Protein AF-A0A9D6N0Y2-F1 (afdb_monomer_lite)

Foldseek 3Di:
DDDDDDDDDDDDDDDDDDDDDDDDDDDDDDPPPPPDPPVPDDQLDQVDKDFQQPQDPQFAGDHQVQLAHDPDGQQDQDPPFDGDDPNHTDPDHDDDPGGMHGHDPVRSVVRRVRNVVVVVVVVPPPPPPVDDDDDDDDDDD

Secondary structure (DSSP, 8-state):
--------PPP----------------------------------SSS-EETT-EETTTEEEEGGGTEEESS-TTEEETTTEEEETTEEESS----S--EEPPPHHHHHHHHHHHHHHHHHHH--------S---------

pLDDT: mean 74.01, std 22.47, range [36.75, 98.31]

Structure (mmCIF, N/CA/C/O backbone):
data_AF-A0A9D6N0Y2-F1
#
_entry.id   AF-A0A9D6N0Y2-F1
#
loop_
_atom_site.group_PDB
_atom_site.id
_atom_site.type_symbol
_atom_site.label_atom_id
_atom_site.label_alt_id
_atom_site.label_comp_id
_atom_site.label_asym_id
_atom_site.label_entity_id
_atom_site.label_seq_id
_atom_site.pdbx_PDB_ins_code
_atom_site.Cartn_x
_atom_site.Cartn_y
_atom_site.Cartn_z
_atom_site.occupancy
_atom_site.B_iso_or_equiv
_atom_site.auth_seq_id
_atom_site.auth_comp_id
_atom_site.auth_asym_id
_atom_site.auth_atom_id
_atom_site.pdbx_PDB_model_num
ATOM 1 N N . MET A 1 1 ? 19.535 -41.969 8.484 1.00 40.81 1 MET A N 1
ATOM 2 C CA . MET A 1 1 ? 19.903 -41.266 9.734 1.00 40.81 1 MET A CA 1
ATOM 3 C C . MET A 1 1 ? 18.939 -40.094 9.926 1.00 40.81 1 MET A C 1
ATOM 5 O O . MET A 1 1 ? 19.010 -39.155 9.150 1.00 40.81 1 MET A O 1
ATOM 9 N N . LYS A 1 2 ? 17.980 -40.167 10.861 1.00 40.78 2 LYS A N 1
ATOM 10 C CA . LYS A 1 2 ? 17.005 -39.089 11.142 1.00 40.78 2 LYS A CA 1
ATOM 11 C C . LYS A 1 2 ? 17.386 -38.422 12.467 1.00 40.78 2 LYS A C 1
ATOM 13 O O . LYS A 1 2 ? 17.453 -39.114 13.476 1.00 40.78 2 LYS A O 1
ATOM 18 N N . ARG A 1 3 ? 17.658 -37.113 12.467 1.00 51.88 3 ARG A N 1
ATOM 19 C CA . ARG A 1 3 ? 17.891 -36.322 13.687 1.00 51.88 3 ARG A CA 1
ATOM 20 C C . ARG A 1 3 ? 16.641 -35.487 13.957 1.00 51.88 3 ARG A C 1
ATOM 22 O O . ARG A 1 3 ? 16.302 -34.631 13.151 1.00 51.88 3 ARG A O 1
ATOM 29 N N . SER A 1 4 ? 15.939 -35.800 15.042 1.00 55.56 4 SER A N 1
ATOM 30 C CA . SER A 1 4 ? 14.794 -35.031 15.537 1.00 55.56 4 SER A CA 1
ATOM 31 C C . SER A 1 4 ? 15.280 -34.16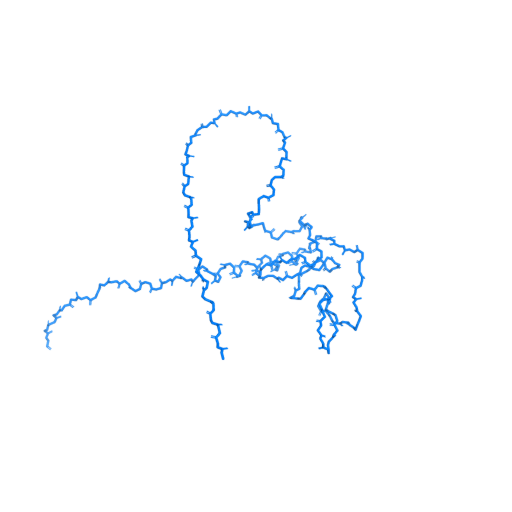0 16.690 1.00 55.56 4 SER A C 1
ATOM 33 O O . SER A 1 4 ? 15.821 -34.691 17.660 1.00 55.56 4 SER A O 1
ATOM 35 N N . THR A 1 5 ? 15.120 -32.843 16.584 1.00 65.69 5 THR A N 1
ATOM 36 C CA . THR A 1 5 ? 15.479 -31.903 17.651 1.00 65.69 5 THR A CA 1
ATOM 37 C C . THR A 1 5 ? 14.192 -31.385 18.276 1.00 65.69 5 THR A C 1
ATOM 39 O O . THR A 1 5 ? 13.431 -30.662 17.641 1.00 65.69 5 THR A O 1
ATOM 42 N N . THR A 1 6 ? 13.929 -31.788 19.518 1.00 56.91 6 THR A N 1
ATOM 43 C CA . THR A 1 6 ? 12.803 -31.294 20.322 1.00 56.91 6 THR A CA 1
ATOM 44 C C . THR A 1 6 ? 13.253 -30.040 21.066 1.00 56.91 6 THR A C 1
ATOM 46 O O . THR A 1 6 ? 14.171 -30.119 21.879 1.00 56.91 6 THR A O 1
ATOM 49 N N . ILE A 1 7 ? 12.622 -28.894 20.809 1.00 68.50 7 ILE A N 1
ATOM 50 C CA . ILE A 1 7 ? 12.873 -27.645 21.541 1.00 68.50 7 ILE A CA 1
ATOM 51 C C . ILE A 1 7 ? 11.758 -27.480 22.578 1.00 68.50 7 ILE A C 1
ATOM 53 O O . ILE A 1 7 ? 10.580 -27.464 22.228 1.00 68.50 7 ILE A O 1
ATOM 57 N N . ARG A 1 8 ? 12.127 -27.391 23.860 1.00 57.75 8 ARG A N 1
ATOM 58 C CA . ARG A 1 8 ? 11.215 -27.085 24.971 1.00 57.75 8 ARG A CA 1
ATOM 59 C C . ARG A 1 8 ? 11.444 -25.641 25.405 1.00 57.75 8 ARG A C 1
ATOM 61 O O . ARG A 1 8 ? 12.562 -25.295 25.772 1.00 57.75 8 ARG A O 1
ATOM 68 N N . LEU A 1 9 ? 10.395 -24.824 25.372 1.00 58.78 9 LEU A N 1
ATOM 69 C CA . LEU A 1 9 ? 10.413 -23.463 25.904 1.00 58.78 9 LEU A CA 1
ATOM 70 C C . LEU A 1 9 ? 9.922 -23.496 27.360 1.00 58.78 9 LEU A C 1
ATOM 72 O O . LEU A 1 9 ? 8.833 -24.001 27.627 1.00 58.78 9 LEU A O 1
ATOM 76 N N . VAL A 1 10 ? 10.743 -23.002 28.290 1.00 64.25 10 VAL A N 1
ATOM 77 C CA . VAL A 1 10 ? 10.424 -22.898 29.724 1.00 64.25 10 VAL A CA 1
ATOM 78 C C . VAL A 1 10 ? 9.998 -21.465 30.052 1.00 64.25 10 VAL A C 1
ATOM 80 O O . VAL A 1 10 ? 10.575 -20.499 29.561 1.00 64.25 10 VAL A O 1
ATOM 83 N N . LEU A 1 11 ? 8.947 -21.383 30.863 1.00 56.75 11 LEU A N 1
ATOM 84 C CA . LEU A 1 11 ? 8.173 -20.223 31.296 1.00 56.75 11 LEU A CA 1
ATOM 85 C C . LEU A 1 11 ? 8.874 -19.447 32.430 1.00 56.75 11 LEU A C 1
ATOM 87 O O . LEU A 1 11 ? 9.310 -20.075 33.391 1.00 56.75 11 LEU A O 1
ATOM 91 N N . SER A 1 12 ? 8.859 -18.110 32.394 1.00 52.75 12 SER A N 1
ATOM 92 C CA . SER A 1 12 ? 9.137 -17.263 33.569 1.00 52.75 12 SER A CA 1
ATOM 93 C C . SER A 1 12 ? 8.156 -16.091 33.601 1.00 52.75 12 SER A C 1
ATOM 95 O O . SER A 1 12 ? 8.298 -15.132 32.847 1.00 52.75 12 SER A O 1
ATOM 97 N N . GLY A 1 13 ? 7.131 -16.196 34.450 1.00 49.25 13 GLY A N 1
ATOM 98 C CA . GLY A 1 13 ? 6.209 -15.107 34.765 1.00 49.25 13 GLY A CA 1
ATOM 99 C C . GLY A 1 13 ? 6.749 -14.248 35.909 1.00 49.25 13 GLY A C 1
ATOM 100 O O . GLY A 1 13 ? 7.212 -14.786 36.912 1.00 49.25 13 GLY A O 1
ATOM 101 N N . ALA A 1 14 ? 6.661 -12.926 35.769 1.00 54.03 14 ALA A N 1
ATOM 102 C CA . ALA A 1 14 ? 6.908 -11.978 36.850 1.00 54.03 14 ALA A CA 1
ATOM 103 C C . ALA A 1 14 ? 5.600 -11.244 37.177 1.00 54.03 14 ALA A C 1
ATOM 105 O O . ALA A 1 14 ? 5.106 -10.436 36.396 1.00 54.03 14 ALA A O 1
ATOM 106 N N . LEU A 1 15 ? 5.033 -11.575 38.336 1.00 49.62 15 LEU A N 1
ATOM 107 C CA . LEU A 1 15 ? 3.990 -10.812 39.011 1.00 49.62 15 LEU A CA 1
ATOM 108 C C . LEU A 1 15 ? 4.685 -9.701 39.808 1.00 49.62 15 LEU A C 1
ATOM 110 O O . LEU A 1 15 ? 5.463 -10.006 40.708 1.00 49.62 15 LEU A O 1
ATOM 114 N N . ALA A 1 16 ? 4.400 -8.436 39.515 1.00 51.44 16 ALA A N 1
ATOM 115 C CA . ALA A 1 16 ? 4.754 -7.328 40.397 1.00 51.44 16 ALA A CA 1
ATOM 116 C C . ALA A 1 16 ? 3.554 -6.386 40.506 1.00 51.44 16 ALA A C 1
ATOM 118 O O . ALA A 1 16 ? 3.293 -5.570 39.626 1.00 51.44 16 ALA A O 1
ATOM 119 N N . GLY A 1 17 ? 2.792 -6.563 41.583 1.00 52.84 17 GLY A N 1
ATOM 120 C CA . GLY A 1 17 ? 1.838 -5.575 42.057 1.00 52.84 17 GLY A CA 1
ATOM 121 C C . GLY A 1 17 ? 2.524 -4.644 43.050 1.00 52.84 17 GLY A C 1
ATOM 122 O O . GLY A 1 17 ? 3.180 -5.125 43.968 1.00 52.84 17 GLY A O 1
ATOM 123 N N . SER A 1 18 ? 2.316 -3.339 42.879 1.00 50.78 18 SER A N 1
ATOM 124 C CA . SER A 1 18 ? 2.519 -2.320 43.910 1.00 50.78 18 SER A CA 1
ATOM 125 C C . SER A 1 18 ? 1.522 -1.188 43.669 1.00 50.78 18 SER A C 1
ATOM 127 O O . SER A 1 18 ? 1.632 -0.442 42.700 1.00 50.78 18 SER A O 1
ATOM 129 N N . ALA A 1 19 ? 0.530 -1.082 44.549 1.00 55.94 19 ALA A N 1
ATOM 130 C CA . ALA A 1 19 ? -0.213 0.152 44.770 1.00 55.94 19 ALA A CA 1
ATOM 131 C C . ALA A 1 19 ? 0.676 1.142 45.545 1.00 55.94 19 ALA A C 1
ATOM 133 O O . ALA A 1 19 ? 1.541 0.681 46.285 1.00 55.94 19 ALA A O 1
ATOM 134 N N . LEU A 1 20 ? 0.452 2.455 45.387 1.00 50.16 20 LEU A N 1
ATOM 135 C CA . LEU A 1 20 ? 0.444 3.506 46.429 1.00 50.16 20 LEU A CA 1
ATOM 136 C C . LEU A 1 20 ? 0.388 4.907 45.766 1.00 50.16 20 LEU A C 1
ATOM 138 O O . LEU A 1 20 ? 1.325 5.345 45.114 1.00 50.16 20 LEU A O 1
ATOM 142 N N . THR A 1 21 ? -0.762 5.569 45.932 1.00 52.94 21 THR A N 1
ATOM 143 C CA . THR A 1 21 ? -0.985 7.007 46.214 1.00 52.94 21 THR A CA 1
ATOM 144 C C . THR A 1 21 ? 0.160 8.010 45.949 1.00 52.94 21 THR A C 1
ATOM 146 O O . THR A 1 21 ? 1.187 7.967 46.622 1.00 52.94 21 THR A O 1
ATOM 149 N N . GLY A 1 22 ? -0.119 9.041 45.139 1.00 36.75 22 GLY A N 1
ATOM 150 C CA . GLY A 1 22 ? 0.618 10.312 45.132 1.00 36.75 22 GLY A CA 1
ATOM 151 C C . GLY A 1 22 ? -0.091 11.384 44.295 1.00 36.75 22 GLY A C 1
ATOM 152 O O . GLY A 1 22 ? -0.132 11.287 43.075 1.00 36.75 22 GLY A O 1
ATOM 153 N N . CYS A 1 23 ? -0.682 12.379 44.958 1.00 50.34 23 CYS A N 1
ATOM 154 C CA . CYS A 1 23 ? -1.290 13.574 44.366 1.00 50.34 23 CYS A CA 1
ATOM 155 C C . CYS A 1 23 ? -0.277 14.731 44.439 1.00 50.34 23 CYS A C 1
ATOM 157 O O . CYS A 1 23 ? 0.268 14.969 45.516 1.00 50.34 23 CYS A O 1
ATOM 159 N N . GLY A 1 24 ? -0.041 15.442 43.331 1.00 38.28 24 GLY A N 1
ATOM 160 C CA . GLY A 1 24 ? 0.756 16.677 43.289 1.00 38.28 24 GLY A CA 1
ATOM 161 C C . GLY A 1 24 ? 1.279 17.007 41.879 1.00 38.28 24 G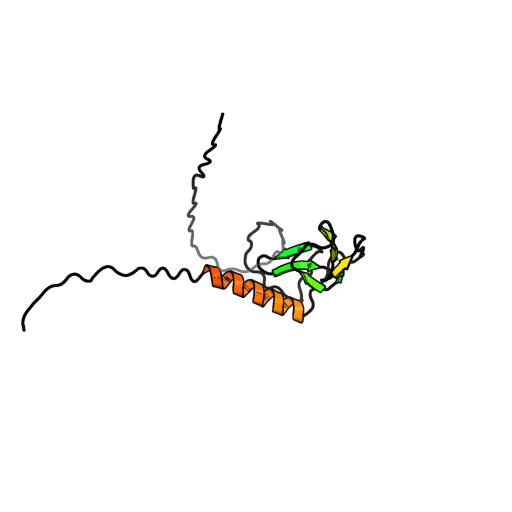LY A C 1
ATOM 162 O O . GLY A 1 24 ? 1.908 16.136 41.282 1.00 38.28 24 GLY A O 1
ATOM 163 N N . PRO A 1 25 ? 1.014 18.209 41.323 1.00 64.56 25 PRO A N 1
ATOM 164 C CA . PRO A 1 25 ? 1.396 18.590 39.963 1.00 64.56 25 PRO A CA 1
ATOM 165 C C . PRO A 1 25 ? 2.746 19.321 39.947 1.00 64.56 25 PRO A C 1
ATOM 167 O O . PRO A 1 25 ? 2.964 20.167 40.802 1.00 64.56 25 PRO A O 1
ATOM 170 N N . GLU A 1 26 ? 3.613 19.054 38.968 1.00 38.81 26 GLU A N 1
ATOM 171 C CA . GLU A 1 26 ? 4.508 20.064 38.379 1.00 38.81 26 GLU A CA 1
ATOM 172 C C . GLU A 1 26 ? 5.259 19.518 37.158 1.00 38.81 26 GLU A C 1
ATOM 174 O O . GLU A 1 26 ? 5.530 18.324 37.027 1.00 38.81 26 GLU A O 1
ATOM 179 N N . GLU A 1 27 ? 5.514 20.432 36.230 1.00 48.81 27 GLU A N 1
ATOM 180 C CA . GLU A 1 27 ? 6.095 20.238 34.911 1.00 48.81 27 GLU A CA 1
ATOM 181 C C . GLU A 1 27 ? 7.490 19.599 34.938 1.00 48.81 27 GLU A C 1
ATOM 183 O O . GLU A 1 27 ? 8.340 19.970 35.739 1.00 48.81 27 GLU A O 1
ATOM 188 N N . THR A 1 28 ? 7.773 18.727 33.968 1.00 37.69 28 THR A N 1
ATOM 189 C CA . THR A 1 28 ? 8.885 18.907 33.017 1.00 37.69 28 THR A CA 1
ATOM 190 C C . THR A 1 28 ? 8.700 17.902 31.886 1.00 37.69 28 THR A C 1
ATOM 192 O O . THR A 1 28 ? 8.854 16.692 32.047 1.00 37.69 28 THR A O 1
ATOM 195 N N . THR A 1 29 ? 8.379 18.429 30.711 1.00 48.06 29 THR A N 1
ATOM 196 C CA . THR A 1 29 ? 8.456 17.752 29.421 1.00 48.06 29 THR A CA 1
ATOM 197 C C . THR A 1 29 ? 9.865 17.194 29.227 1.00 48.06 29 THR A C 1
ATOM 199 O O . THR A 1 29 ? 10.796 17.914 28.883 1.00 48.06 29 THR A O 1
ATOM 202 N N . THR A 1 30 ? 10.052 15.900 29.453 1.00 37.69 30 THR A N 1
ATOM 203 C CA . THR A 1 30 ? 11.180 15.154 28.892 1.00 37.69 30 THR A CA 1
ATOM 204 C C . THR A 1 30 ? 10.610 13.908 28.249 1.00 37.69 30 THR A C 1
ATOM 206 O O . THR A 1 30 ? 10.367 12.886 28.886 1.00 37.69 30 THR A O 1
ATOM 209 N N . THR A 1 31 ? 10.353 14.045 26.952 1.00 44.28 31 THR A N 1
ATOM 210 C CA . THR A 1 31 ? 10.010 12.990 26.005 1.00 44.28 31 THR A CA 1
ATOM 211 C C . THR A 1 31 ? 11.210 12.046 25.885 1.00 44.28 31 THR A C 1
ATOM 213 O O . THR A 1 31 ? 11.965 12.074 24.919 1.00 44.28 31 THR A O 1
ATOM 216 N N . ALA A 1 32 ? 11.441 11.229 26.912 1.00 44.50 32 ALA A N 1
ATOM 217 C CA . ALA A 1 32 ? 12.378 10.123 26.854 1.00 44.50 32 ALA A CA 1
ATOM 218 C C . ALA A 1 32 ? 11.680 8.969 26.132 1.00 44.50 32 ALA A C 1
ATOM 220 O O . ALA A 1 32 ? 11.013 8.128 26.733 1.00 44.50 32 ALA A O 1
ATOM 221 N N . SER A 1 33 ? 11.822 8.972 24.808 1.00 50.09 33 SER A N 1
ATOM 222 C CA . SER A 1 33 ? 11.520 7.870 23.904 1.00 50.09 33 SER A CA 1
ATOM 223 C C . SER A 1 33 ? 12.308 6.622 24.309 1.00 50.09 33 SER A C 1
ATOM 225 O O . SER A 1 33 ? 13.373 6.329 23.772 1.00 50.09 33 SER A O 1
ATOM 227 N N . THR A 1 34 ? 11.766 5.879 25.271 1.00 39.81 34 THR A N 1
ATOM 228 C CA . THR A 1 34 ? 12.103 4.476 25.494 1.00 39.81 34 THR A CA 1
ATOM 229 C C . THR A 1 34 ? 11.072 3.677 24.716 1.00 39.81 34 THR A C 1
ATOM 231 O O . THR A 1 34 ? 9.951 3.465 25.170 1.00 39.81 34 THR A O 1
ATOM 234 N N . GLN A 1 35 ? 11.442 3.321 23.487 1.00 42.47 35 GLN A N 1
ATOM 235 C CA . GLN A 1 35 ? 10.648 2.549 22.538 1.00 42.47 35 GLN A CA 1
ATOM 236 C C . GLN A 1 35 ? 10.526 1.097 23.034 1.00 42.47 35 GLN A C 1
ATOM 238 O O . GLN A 1 35 ? 11.146 0.175 22.511 1.00 4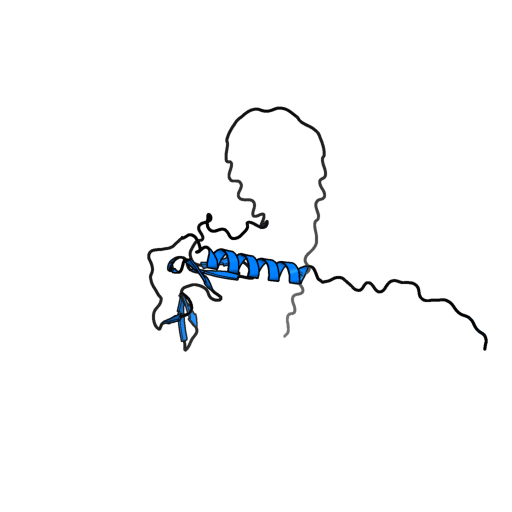2.47 35 GLN A O 1
ATOM 243 N N . ALA A 1 36 ? 9.753 0.904 24.102 1.00 42.06 36 ALA A N 1
ATOM 244 C CA . ALA A 1 36 ? 9.251 -0.394 24.506 1.00 42.06 36 ALA A CA 1
ATOM 245 C C . ALA A 1 36 ? 8.126 -0.759 23.532 1.00 42.06 36 ALA A C 1
ATOM 247 O O . ALA A 1 36 ? 7.097 -0.090 23.470 1.00 42.06 36 ALA A O 1
ATOM 248 N N . VAL A 1 37 ? 8.366 -1.793 22.724 1.00 42.31 37 VAL A N 1
ATOM 249 C CA . VAL A 1 37 ? 7.400 -2.404 21.805 1.00 42.31 37 VAL A CA 1
ATOM 250 C C . VAL A 1 37 ? 6.276 -3.037 22.631 1.00 42.31 37 VAL A C 1
ATOM 252 O O . VAL A 1 37 ? 6.266 -4.234 22.897 1.00 42.31 37 VAL A O 1
ATOM 255 N N . SER A 1 38 ? 5.328 -2.209 23.049 1.00 42.91 38 SER A N 1
ATOM 256 C CA . SER A 1 38 ? 3.981 -2.624 23.413 1.00 42.91 38 SER A CA 1
ATOM 257 C C . SER A 1 38 ? 3.142 -2.445 22.155 1.00 42.91 38 SER A C 1
ATOM 259 O O . SER A 1 38 ? 2.781 -1.332 21.792 1.00 42.91 38 SER A O 1
ATOM 261 N N . GLN A 1 39 ? 2.911 -3.540 21.429 1.00 44.44 39 GLN A N 1
ATOM 262 C CA . GLN A 1 39 ? 1.977 -3.600 20.300 1.00 44.44 39 GLN A CA 1
ATOM 263 C C . GLN A 1 39 ? 0.539 -3.531 20.837 1.00 44.44 39 GLN A C 1
ATOM 265 O O . GLN A 1 39 ? -0.208 -4.502 20.764 1.00 44.44 39 GLN A O 1
ATOM 270 N N . ASP A 1 40 ? 0.178 -2.395 21.427 1.00 42.47 40 ASP A N 1
ATOM 271 C CA . ASP A 1 40 ? -1.154 -2.118 21.946 1.00 42.47 40 ASP A CA 1
ATOM 272 C C . ASP A 1 40 ? -1.864 -1.165 20.972 1.00 42.47 40 ASP A C 1
ATOM 274 O O . ASP A 1 40 ? -1.560 0.015 20.885 1.00 42.47 40 ASP A O 1
ATOM 278 N N . VAL A 1 41 ? -2.731 -1.753 20.141 1.00 52.25 41 VAL A N 1
ATOM 279 C CA . VAL A 1 41 ? -3.976 -1.186 19.576 1.00 52.25 41 VAL A CA 1
ATOM 280 C C . VAL A 1 41 ? -4.058 0.299 19.167 1.00 52.25 41 VAL A C 1
ATOM 282 O O . VAL A 1 41 ? -5.129 0.893 19.296 1.00 52.25 41 VAL A O 1
ATOM 285 N N . ASP A 1 42 ? -3.038 0.887 18.543 1.00 64.50 42 ASP A N 1
ATOM 286 C CA . ASP A 1 42 ? -3.273 2.151 17.831 1.00 64.50 42 ASP A CA 1
ATOM 287 C C . ASP A 1 42 ? -4.235 1.927 16.650 1.00 64.50 42 ASP A C 1
ATOM 289 O O . ASP A 1 42 ? -4.043 1.060 15.784 1.00 64.50 42 ASP A O 1
ATOM 293 N N . ALA A 1 43 ? -5.349 2.663 16.671 1.00 76.50 43 ALA A N 1
ATOM 294 C CA . ALA A 1 43 ? -6.356 2.627 15.622 1.00 76.50 43 ALA A CA 1
ATOM 295 C C . ALA A 1 43 ? -5.741 3.106 14.302 1.00 76.50 43 ALA A C 1
ATOM 297 O O . ALA A 1 43 ? -4.992 4.080 14.275 1.00 76.50 43 ALA A O 1
ATOM 298 N N . ILE A 1 44 ? -6.099 2.467 13.187 1.00 83.56 44 ILE A N 1
ATOM 299 C CA . ILE A 1 44 ? -5.627 2.909 11.873 1.00 83.56 44 ILE A CA 1
ATOM 300 C C . ILE A 1 44 ? -6.375 4.195 11.522 1.00 83.56 44 ILE A C 1
ATOM 302 O O . ILE A 1 44 ? -7.559 4.169 11.175 1.00 83.56 44 ILE A O 1
ATOM 306 N N . THR A 1 45 ? -5.688 5.329 11.647 1.00 83.94 45 THR A N 1
ATOM 307 C CA . THR A 1 45 ? -6.261 6.665 11.446 1.00 83.94 45 THR A CA 1
ATOM 308 C C . THR A 1 45 ? -5.703 7.336 10.196 1.00 83.94 45 THR A C 1
ATOM 310 O O . THR A 1 45 ? -4.691 6.928 9.636 1.00 83.94 45 THR A O 1
ATOM 313 N N . THR A 1 46 ? -6.370 8.398 9.741 1.00 86.06 46 THR A N 1
ATOM 314 C CA . THR A 1 46 ? -5.870 9.249 8.648 1.00 86.06 46 THR A CA 1
ATOM 315 C C . THR A 1 46 ? -4.831 10.269 9.110 1.00 86.06 46 THR A C 1
ATOM 317 O O . THR A 1 46 ? -4.228 10.932 8.277 1.00 86.06 46 THR A O 1
ATOM 320 N N . SER A 1 47 ? -4.647 10.445 10.421 1.00 82.75 47 SER A N 1
ATOM 321 C CA . SER A 1 47 ? -3.653 11.361 10.995 1.00 82.75 47 SER A CA 1
ATOM 322 C C . SER A 1 47 ? -2.249 10.764 11.021 1.00 82.75 47 SER A C 1
ATOM 324 O O . SER A 1 47 ? -1.267 11.504 10.966 1.00 82.75 47 SER A O 1
ATOM 326 N N . GLU A 1 48 ? -2.144 9.439 11.081 1.00 90.38 48 GLU A N 1
ATOM 327 C CA . GLU A 1 48 ? -0.868 8.737 11.124 1.00 90.38 48 GLU A CA 1
ATOM 328 C C . GLU A 1 48 ? -0.302 8.527 9.713 1.00 90.38 48 GLU A C 1
ATOM 330 O O . GLU A 1 48 ? -1.023 8.185 8.772 1.00 90.38 48 GLU A O 1
ATOM 335 N N . SER A 1 49 ? 1.005 8.749 9.561 1.00 93.75 49 SER A N 1
ATOM 336 C CA . SER A 1 49 ? 1.718 8.472 8.314 1.00 93.75 49 SER A CA 1
ATOM 337 C C . SER A 1 49 ? 2.373 7.103 8.395 1.00 93.75 49 SER A C 1
ATOM 339 O O . SER A 1 49 ? 3.151 6.840 9.310 1.00 93.75 49 SER A O 1
ATOM 341 N N . TYR A 1 50 ? 2.122 6.263 7.397 1.00 94.56 50 TYR A N 1
ATOM 342 C CA . TYR A 1 50 ? 2.709 4.932 7.308 1.00 94.56 50 TYR A CA 1
ATOM 343 C C . TYR A 1 50 ? 3.787 4.904 6.230 1.00 94.56 50 TYR A C 1
ATOM 345 O O . TYR A 1 50 ? 3.634 5.472 5.144 1.00 94.56 50 TYR A O 1
ATOM 353 N N . THR A 1 51 ? 4.889 4.218 6.522 1.00 96.31 51 THR A N 1
ATOM 354 C CA . THR A 1 51 ? 5.954 3.984 5.546 1.00 96.31 51 THR A CA 1
ATOM 355 C C . THR A 1 51 ? 5.532 2.942 4.513 1.00 96.31 51 THR A C 1
ATOM 357 O O . THR A 1 51 ? 4.683 2.082 4.760 1.00 96.31 51 THR A O 1
ATOM 360 N N . ASN A 1 52 ? 6.130 3.003 3.325 1.00 95.75 52 ASN A N 1
ATOM 361 C CA . ASN A 1 52 ? 5.912 1.999 2.295 1.00 95.75 52 ASN A CA 1
ATOM 362 C C . ASN A 1 52 ? 6.311 0.613 2.829 1.00 95.75 52 ASN A C 1
ATOM 364 O O . ASN A 1 52 ? 7.367 0.468 3.443 1.00 95.75 52 ASN A O 1
ATOM 368 N N . ASN A 1 53 ? 5.477 -0.396 2.579 1.00 96.12 53 ASN A N 1
ATOM 369 C CA . ASN A 1 53 ? 5.578 -1.750 3.135 1.00 96.12 53 ASN A CA 1
ATOM 370 C C . ASN A 1 53 ? 5.365 -1.873 4.650 1.00 96.12 53 ASN A C 1
ATOM 372 O O . ASN A 1 53 ? 5.645 -2.938 5.205 1.00 96.12 53 ASN A O 1
ATOM 376 N N . HIS A 1 54 ? 4.822 -0.854 5.325 1.00 96.12 54 HIS A N 1
ATOM 377 C CA . HIS A 1 54 ? 4.374 -1.016 6.706 1.00 96.12 54 HIS A CA 1
ATOM 378 C C . HIS A 1 54 ? 3.296 -2.107 6.777 1.00 96.12 54 HIS A C 1
ATOM 380 O O . HIS A 1 54 ? 2.284 -2.036 6.080 1.00 96.12 54 HIS A O 1
ATOM 386 N N . HIS A 1 55 ? 3.528 -3.136 7.589 1.00 95.38 55 HIS A N 1
ATOM 387 C CA . HIS A 1 55 ? 2.652 -4.298 7.670 1.00 95.38 55 HIS A CA 1
ATOM 388 C C . HIS A 1 55 ? 1.748 -4.221 8.896 1.00 95.38 55 HIS A C 1
ATOM 390 O O . HIS A 1 55 ? 2.231 -4.124 10.025 1.00 95.38 55 HIS A O 1
ATOM 396 N N . VAL A 1 56 ? 0.444 -4.364 8.669 1.00 92.00 56 VAL A N 1
ATOM 397 C CA . VAL A 1 56 ? -0.555 -4.504 9.725 1.00 92.00 56 VAL A CA 1
ATOM 398 C C . VAL A 1 56 ? -1.219 -5.873 9.634 1.00 92.00 56 VAL A C 1
ATOM 400 O O . VAL A 1 56 ? -1.796 -6.248 8.610 1.00 92.00 56 VAL A O 1
ATOM 403 N N . GLN A 1 57 ? -1.174 -6.614 10.741 1.00 90.19 57 GLN A N 1
ATOM 404 C CA . GLN A 1 57 ? -1.797 -7.930 10.843 1.00 90.19 57 GLN A CA 1
ATOM 405 C C . GLN A 1 57 ? -3.306 -7.857 10.563 1.00 90.19 57 GLN A C 1
ATOM 407 O O . GLN A 1 57 ? -4.013 -7.014 11.113 1.00 90.19 57 GLN A O 1
ATOM 412 N N . GLY A 1 58 ? -3.795 -8.756 9.704 1.00 89.94 58 GLY A N 1
ATOM 413 C CA . GLY A 1 58 ? -5.205 -8.809 9.297 1.00 89.94 58 GLY A CA 1
ATOM 414 C C . GLY A 1 58 ? -5.607 -7.771 8.243 1.00 89.94 58 GLY A C 1
ATOM 415 O O . GLY A 1 58 ? -6.737 -7.808 7.769 1.00 89.94 58 GLY A O 1
ATOM 416 N N . VAL A 1 59 ? -4.696 -6.873 7.853 1.00 94.31 59 VAL A N 1
ATOM 417 C CA . VAL A 1 59 ? -4.940 -5.817 6.856 1.00 94.31 59 VAL A CA 1
ATOM 418 C C . VAL A 1 59 ? -4.034 -5.983 5.637 1.00 94.31 59 VAL A C 1
ATOM 420 O O . VAL A 1 59 ? -4.516 -5.946 4.508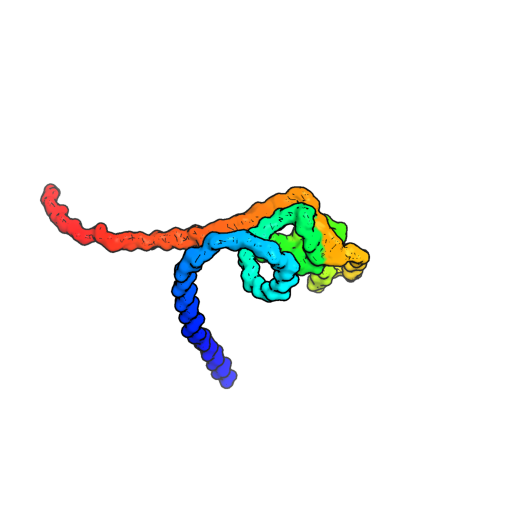 1.00 94.31 59 VAL A O 1
ATOM 423 N N . GLY A 1 60 ? -2.731 -6.186 5.853 1.00 95.62 60 GLY A N 1
ATOM 424 C CA . GLY A 1 60 ? -1.729 -6.326 4.796 1.00 95.62 60 GLY A CA 1
ATOM 425 C C . GLY A 1 60 ? -0.653 -5.239 4.839 1.00 95.62 60 GLY A C 1
ATOM 426 O O . GLY A 1 60 ? -0.310 -4.724 5.903 1.00 95.62 60 GLY A O 1
ATOM 427 N N . TYR A 1 61 ? -0.098 -4.917 3.674 1.00 97.06 61 TYR A N 1
ATOM 428 C CA . TYR A 1 61 ? 1.015 -3.992 3.480 1.00 97.06 61 TYR A CA 1
ATOM 429 C C . TYR A 1 61 ? 0.529 -2.637 2.978 1.00 97.06 61 TYR A C 1
ATOM 431 O O . TYR A 1 61 ? -0.206 -2.547 1.993 1.00 97.06 61 TYR A O 1
ATOM 439 N N . TYR A 1 62 ? 0.969 -1.569 3.633 1.00 97.38 62 TYR A N 1
ATOM 440 C CA . TYR A 1 62 ? 0.694 -0.214 3.194 1.00 97.38 62 TYR A CA 1
ATOM 441 C C . TYR A 1 62 ? 1.535 0.145 1.971 1.00 97.38 62 TYR A C 1
ATOM 443 O O . TYR A 1 62 ? 2.757 -0.011 1.973 1.00 97.38 62 TYR A O 1
ATOM 451 N N . HIS A 1 63 ? 0.893 0.665 0.930 1.00 97.69 63 HIS A N 1
ATOM 452 C CA . HIS A 1 63 ? 1.575 1.213 -0.232 1.00 97.69 63 HIS A CA 1
ATOM 453 C C . HIS A 1 63 ? 1.481 2.738 -0.218 1.00 97.69 63 HIS A C 1
ATOM 455 O O . HIS A 1 63 ? 0.454 3.303 -0.607 1.00 97.69 63 HIS A O 1
ATOM 461 N N . ALA A 1 64 ? 2.570 3.406 0.169 1.00 97.06 64 ALA A N 1
ATOM 462 C CA . ALA A 1 64 ? 2.590 4.860 0.341 1.00 97.06 64 ALA A CA 1
ATOM 463 C C . ALA A 1 64 ? 2.168 5.648 -0.919 1.00 97.06 64 ALA A C 1
ATOM 465 O O . ALA A 1 64 ? 1.356 6.565 -0.783 1.00 97.06 64 ALA A O 1
ATOM 466 N N . PRO A 1 65 ? 2.584 5.275 -2.148 1.00 96.88 65 PRO A N 1
ATOM 467 C CA . PRO A 1 65 ? 2.159 5.981 -3.364 1.00 96.88 65 PRO A CA 1
ATOM 468 C C . PRO A 1 65 ? 0.662 5.856 -3.682 1.00 96.88 65 PRO A C 1
ATOM 470 O O . PRO A 1 65 ? 0.141 6.625 -4.481 1.00 96.88 65 PRO A O 1
ATOM 473 N N . TYR A 1 66 ? -0.021 4.873 -3.089 1.00 96.88 66 TYR A N 1
ATOM 474 C CA . TYR A 1 66 ? -1.434 4.581 -3.342 1.00 96.88 66 TYR A CA 1
ATOM 475 C C . TYR A 1 66 ? -2.337 4.918 -2.151 1.00 96.88 66 TYR A C 1
ATOM 477 O O . TYR A 1 66 ? -3.547 4.721 -2.240 1.00 96.88 66 TYR A O 1
ATOM 485 N N . HIS A 1 67 ? -1.772 5.399 -1.039 1.00 97.19 67 HIS A N 1
ATOM 486 C CA . HIS A 1 67 ? -2.506 5.778 0.171 1.00 97.19 67 HIS A CA 1
ATOM 487 C C . HIS A 1 67 ? -3.473 4.692 0.689 1.00 97.19 67 HIS A C 1
ATOM 489 O O . HIS A 1 67 ? -4.569 4.993 1.180 1.00 97.19 67 HIS A O 1
ATOM 495 N N . SER A 1 68 ? -3.099 3.417 0.513 1.00 97.12 68 SER A N 1
ATOM 496 C CA . SER A 1 68 ? -3.971 2.261 0.751 1.00 97.12 68 SER A CA 1
ATOM 497 C C . SER A 1 68 ? -3.193 0.982 1.084 1.00 97.12 68 SER A C 1
ATOM 499 O O . SER A 1 68 ? -1.969 0.926 0.947 1.00 97.12 68 SER A O 1
ATOM 501 N N . TRP A 1 69 ? -3.924 -0.049 1.506 1.00 96.88 69 TRP A N 1
ATOM 502 C CA . TRP A 1 69 ? -3.416 -1.335 1.983 1.00 96.88 69 TRP A CA 1
ATOM 503 C C . TRP A 1 69 ? -3.628 -2.449 0.960 1.00 96.88 69 TRP A C 1
ATOM 505 O O . TRP A 1 69 ? -4.649 -2.482 0.274 1.00 96.88 69 TRP A O 1
ATOM 515 N N . TRP A 1 70 ? -2.675 -3.377 0.879 1.00 97.50 70 TRP A N 1
ATOM 516 C CA . TRP A 1 70 ? -2.664 -4.437 -0.123 1.00 97.50 70 TRP A CA 1
ATOM 517 C C . TRP A 1 70 ? -2.135 -5.775 0.420 1.00 97.50 70 TRP A C 1
ATOM 519 O O . TRP A 1 70 ? -1.346 -5.793 1.362 1.00 97.50 70 TRP A O 1
ATOM 529 N N . PRO A 1 71 ? -2.526 -6.917 -0.176 1.00 96.56 71 PRO A N 1
ATOM 530 C CA . PRO A 1 71 ? -2.150 -8.247 0.314 1.00 96.56 71 PRO A CA 1
ATOM 531 C C . PRO A 1 71 ? -0.663 -8.588 0.164 1.00 96.56 71 PRO A C 1
ATOM 533 O O . PRO A 1 71 ? -0.137 -9.371 0.952 1.00 96.56 71 PRO A O 1
ATOM 536 N N . HIS A 1 72 ? 0.018 -8.022 -0.832 1.00 97.44 72 HIS A N 1
ATOM 537 C CA . HIS A 1 72 ? 1.441 -8.259 -1.064 1.00 97.44 72 HIS A CA 1
ATOM 538 C C . HIS A 1 72 ? 2.244 -6.980 -0.839 1.00 97.44 72 HIS A C 1
ATOM 540 O O . HIS A 1 72 ? 1.709 -5.898 -1.087 1.00 97.44 72 HIS A O 1
ATOM 546 N N . PRO A 1 73 ? 3.520 -7.099 -0.430 1.00 97.25 73 PRO A N 1
ATOM 547 C CA . PRO A 1 73 ? 4.429 -5.966 -0.381 1.00 97.25 73 PRO A CA 1
ATOM 548 C C . PRO A 1 73 ? 4.553 -5.268 -1.737 1.00 97.25 73 PRO A C 1
ATOM 550 O O . PRO A 1 73 ? 4.451 -5.881 -2.803 1.00 97.25 73 PRO A O 1
ATOM 553 N N . TYR A 1 74 ? 4.876 -3.988 -1.682 1.00 96.25 74 TYR A N 1
ATOM 554 C CA . TYR A 1 74 ? 5.250 -3.170 -2.815 1.00 96.25 74 TYR A CA 1
ATOM 555 C C . TYR A 1 74 ? 6.493 -3.745 -3.490 1.00 96.25 74 TYR A C 1
ATOM 557 O O . TYR A 1 74 ? 7.511 -3.974 -2.833 1.00 96.25 74 TYR A O 1
ATOM 565 N N . ASN A 1 75 ? 6.409 -3.953 -4.802 1.00 97.31 75 ASN A N 1
ATOM 566 C CA . ASN A 1 75 ? 7.399 -4.655 -5.615 1.00 97.31 75 ASN A CA 1
ATOM 567 C C . ASN A 1 75 ? 7.653 -6.109 -5.178 1.00 97.31 75 ASN A C 1
ATOM 569 O O . ASN A 1 75 ? 8.738 -6.645 -5.405 1.00 97.31 75 ASN A O 1
ATOM 573 N N . TYR A 1 76 ? 6.660 -6.782 -4.588 1.00 97.81 76 TYR A N 1
ATOM 574 C CA . TYR A 1 76 ? 6.718 -8.231 -4.407 1.00 97.81 76 TYR A CA 1
ATOM 575 C C . TYR A 1 76 ? 6.766 -8.930 -5.770 1.00 97.81 76 TYR A C 1
ATOM 577 O O . TYR A 1 76 ? 5.875 -8.743 -6.597 1.00 97.81 76 TYR A O 1
ATOM 585 N N . TYR A 1 77 ? 7.805 -9.731 -6.001 1.00 98.06 77 TYR A N 1
ATOM 586 C CA . TYR A 1 77 ? 7.990 -10.451 -7.256 1.00 98.06 77 TYR A CA 1
ATOM 587 C C . TYR A 1 77 ? 7.354 -11.840 -7.202 1.00 98.06 77 TYR A C 1
ATOM 589 O O . TYR A 1 77 ? 7.652 -12.631 -6.304 1.00 98.06 77 TYR A O 1
ATOM 597 N N . LEU A 1 78 ? 6.539 -12.156 -8.208 1.00 97.88 78 LEU A N 1
ATOM 598 C CA . LEU A 1 78 ? 6.003 -13.492 -8.434 1.00 97.88 78 LEU A CA 1
ATOM 599 C C . LEU A 1 78 ? 6.399 -13.996 -9.834 1.00 97.88 78 LEU A C 1
ATOM 601 O O . LEU A 1 78 ? 6.065 -13.348 -10.835 1.00 97.88 78 LEU A O 1
ATOM 605 N N . PRO A 1 79 ? 7.055 -15.169 -9.939 1.00 97.56 79 PRO A N 1
ATOM 606 C CA . PRO A 1 79 ? 7.391 -15.766 -11.227 1.00 97.56 79 PRO A CA 1
ATOM 607 C C . PRO A 1 79 ? 6.157 -15.929 -12.122 1.00 97.56 79 PRO A C 1
ATOM 609 O O . PRO A 1 79 ? 5.131 -16.455 -11.694 1.00 97.56 79 PRO A O 1
ATOM 612 N N . GLY A 1 80 ? 6.254 -15.464 -13.368 1.00 97.00 80 GLY A N 1
ATOM 613 C CA . GLY A 1 80 ? 5.163 -15.528 -14.346 1.00 97.00 80 GLY A CA 1
ATOM 614 C C . GLY A 1 80 ? 4.084 -14.445 -14.207 1.00 97.00 80 GLY A C 1
ATOM 615 O O . GLY A 1 80 ? 3.174 -14.420 -15.029 1.00 97.00 80 GLY A O 1
ATOM 616 N N . ARG A 1 81 ? 4.171 -13.548 -13.212 1.00 97.12 81 ARG A N 1
ATOM 617 C CA . ARG A 1 81 ? 3.317 -12.345 -13.121 1.00 97.12 81 ARG A CA 1
ATOM 618 C C . ARG A 1 81 ? 4.087 -11.028 -13.070 1.00 97.12 81 ARG A C 1
ATOM 620 O O . ARG A 1 81 ? 3.542 -10.020 -13.494 1.00 97.12 81 ARG A O 1
ATOM 627 N N . GLY A 1 82 ? 5.311 -11.030 -12.545 1.00 98.12 82 GLY A N 1
ATOM 628 C CA . GLY A 1 82 ? 6.120 -9.820 -12.385 1.00 98.12 82 GLY A CA 1
ATOM 629 C C . GLY A 1 82 ? 6.036 -9.236 -10.974 1.00 98.12 82 GLY A C 1
ATOM 630 O O . GLY A 1 82 ? 5.958 -9.977 -9.994 1.00 98.12 82 GLY A O 1
ATOM 631 N N . TYR A 1 83 ? 6.086 -7.913 -10.866 1.00 98.31 83 TYR A N 1
ATOM 632 C CA . TYR A 1 83 ? 6.140 -7.146 -9.625 1.00 98.31 83 TYR A CA 1
ATOM 633 C C . TYR A 1 83 ? 4.768 -6.590 -9.256 1.00 98.31 83 TYR A C 1
ATOM 635 O O . TYR A 1 83 ? 4.111 -5.940 -10.063 1.00 98.31 83 TYR A O 1
ATOM 643 N N . TYR A 1 84 ? 4.343 -6.820 -8.018 1.00 98.12 84 TYR A N 1
ATOM 644 C CA . TYR A 1 84 ? 3.072 -6.327 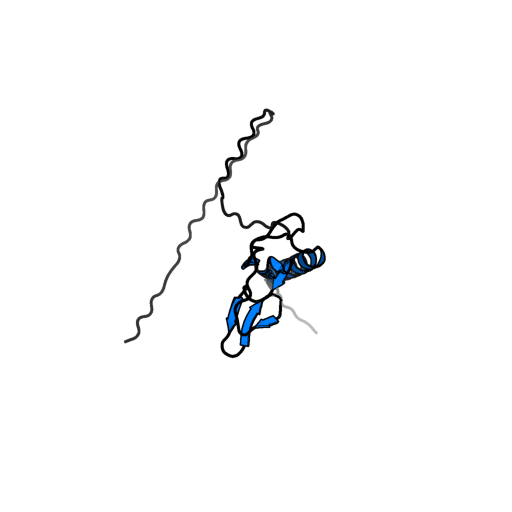-7.510 1.00 98.12 84 TYR A CA 1
ATOM 645 C C . TYR A 1 84 ? 3.184 -4.900 -6.970 1.00 98.12 84 TYR A C 1
ATOM 647 O O . TYR A 1 84 ? 4.043 -4.603 -6.138 1.00 98.12 84 TYR A O 1
ATOM 655 N N . HIS A 1 85 ? 2.272 -4.019 -7.372 1.00 97.12 85 HIS A N 1
ATOM 656 C CA . HIS A 1 85 ? 2.151 -2.676 -6.814 1.00 97.12 85 HIS A CA 1
ATOM 657 C C . HIS A 1 85 ? 0.721 -2.151 -6.995 1.00 97.12 85 HIS A C 1
ATOM 659 O O . HIS A 1 85 ? 0.104 -2.310 -8.043 1.00 97.12 85 HIS A O 1
ATOM 665 N N . GLY A 1 86 ? 0.167 -1.525 -5.955 1.00 94.44 86 GLY A N 1
ATOM 666 C CA . GLY A 1 86 ? -1.146 -0.860 -6.029 1.00 94.44 86 GLY A CA 1
ATOM 667 C C . GLY A 1 86 ? -2.296 -1.697 -6.613 1.00 94.44 86 GLY A C 1
ATOM 668 O O . GLY A 1 86 ? -3.130 -1.138 -7.319 1.00 94.44 86 GLY A O 1
ATOM 669 N N . GLY A 1 87 ? -2.313 -3.019 -6.396 1.00 95.75 87 GLY A N 1
ATOM 670 C CA . GLY A 1 87 ? -3.343 -3.918 -6.941 1.00 95.75 87 GLY A CA 1
ATOM 671 C C . GLY A 1 87 ? -3.061 -4.487 -8.329 1.00 95.75 87 GLY A C 1
ATOM 672 O O . GLY A 1 87 ? -3.822 -5.326 -8.803 1.00 95.75 87 GLY A O 1
ATOM 673 N N . ASN A 1 88 ? -1.973 -4.064 -8.967 1.00 96.69 88 ASN A N 1
ATOM 674 C CA . ASN A 1 88 ? -1.595 -4.452 -10.319 1.00 96.69 88 ASN A CA 1
ATOM 675 C C . ASN A 1 88 ? -0.264 -5.208 -10.329 1.00 96.69 88 ASN A C 1
ATOM 677 O O . ASN A 1 88 ? 0.472 -5.218 -9.340 1.00 96.69 88 ASN A O 1
ATOM 681 N N . TRP A 1 89 ? 0.018 -5.846 -11.462 1.00 97.88 89 TRP A N 1
ATOM 682 C CA . TRP A 1 89 ? 1.277 -6.529 -11.742 1.00 97.88 89 TRP A CA 1
ATOM 683 C C . TRP A 1 89 ? 1.961 -5.864 -12.937 1.00 97.88 89 TRP A C 1
ATOM 685 O O . TRP A 1 89 ? 1.292 -5.533 -13.916 1.00 97.88 89 TRP A O 1
ATOM 695 N N . SER A 1 90 ? 3.277 -5.689 -12.860 1.00 97.31 90 SER A N 1
ATOM 696 C CA . SER A 1 90 ? 4.105 -5.110 -13.921 1.00 97.31 90 SER A CA 1
ATOM 697 C C . SER A 1 90 ? 5.358 -5.946 -14.170 1.00 97.31 90 SER A C 1
ATOM 699 O O . SER A 1 90 ? 5.900 -6.557 -13.253 1.00 97.31 90 SER A O 1
ATOM 701 N N . ASP A 1 91 ? 5.879 -5.936 -15.397 1.00 97.81 91 ASP A N 1
ATOM 702 C CA . ASP A 1 91 ? 7.110 -6.676 -15.725 1.00 97.81 91 ASP A CA 1
ATOM 703 C C . ASP A 1 91 ? 8.355 -6.102 -15.028 1.00 97.81 91 ASP A C 1
ATOM 705 O O . ASP A 1 91 ? 9.314 -6.819 -14.746 1.00 97.81 91 ASP A O 1
ATOM 709 N N . GLN A 1 92 ? 8.336 -4.803 -14.726 1.00 97.56 92 GLN A N 1
ATOM 710 C CA . GLN A 1 92 ? 9.415 -4.079 -14.055 1.00 97.56 92 GLN A CA 1
ATOM 711 C C . GLN A 1 92 ? 8.970 -3.577 -12.677 1.00 97.56 92 GLN A C 1
ATOM 713 O O . GLN A 1 92 ? 7.783 -3.300 -12.490 1.00 97.56 92 GLN A O 1
ATOM 718 N N . PRO A 1 93 ? 9.895 -3.417 -11.713 1.00 96.75 93 PRO A N 1
ATOM 719 C CA . PRO A 1 93 ? 9.565 -2.849 -10.414 1.00 96.75 93 PRO A CA 1
ATOM 720 C C . PRO A 1 93 ? 9.104 -1.396 -10.563 1.00 96.75 93 PRO A C 1
ATOM 722 O O . PRO A 1 93 ? 9.735 -0.588 -11.249 1.00 96.75 93 PRO A O 1
ATOM 725 N N . HIS A 1 94 ? 8.018 -1.045 -9.881 1.00 95.81 94 HIS A N 1
ATOM 726 C CA . HIS A 1 94 ? 7.509 0.317 -9.884 1.00 95.81 94 HIS A CA 1
ATOM 727 C C . HIS A 1 94 ? 8.363 1.202 -8.965 1.00 95.81 94 HIS A C 1
ATOM 729 O O . HIS A 1 94 ? 8.666 0.838 -7.826 1.00 95.81 94 HIS A O 1
ATOM 735 N N . SER A 1 95 ? 8.732 2.389 -9.446 1.00 93.50 95 SER A N 1
ATOM 736 C CA . SER A 1 95 ? 9.541 3.359 -8.701 1.00 93.50 95 SER A CA 1
ATOM 737 C C . SER A 1 95 ? 8.701 4.575 -8.319 1.00 93.50 95 SER A C 1
ATOM 739 O O . SER A 1 95 ? 8.021 5.156 -9.159 1.00 93.50 95 SER A O 1
ATOM 741 N N . SER A 1 96 ? 8.744 4.968 -7.047 1.00 92.50 96 SER A N 1
ATOM 742 C CA . SER A 1 96 ? 8.092 6.178 -6.540 1.00 92.50 96 SER A CA 1
ATOM 743 C C . SER A 1 96 ? 8.972 6.843 -5.486 1.00 92.50 96 SER A C 1
ATOM 745 O O . SER A 1 96 ? 9.590 6.154 -4.678 1.00 92.50 96 SER A O 1
ATOM 747 N N . GLY A 1 97 ? 9.011 8.179 -5.480 1.00 92.06 97 GLY A N 1
ATOM 748 C CA . GLY A 1 97 ? 9.706 8.958 -4.449 1.00 92.06 97 GLY A CA 1
ATOM 749 C C . GLY A 1 97 ? 8.946 9.045 -3.119 1.00 92.06 97 GLY A C 1
ATOM 750 O O . GLY A 1 97 ? 9.513 9.471 -2.118 1.00 92.06 97 GLY A O 1
ATOM 751 N N . LEU A 1 98 ? 7.670 8.641 -3.090 1.00 92.12 98 LEU A N 1
ATOM 752 C CA . LEU A 1 98 ? 6.844 8.661 -1.882 1.00 92.12 98 LEU A CA 1
ATOM 753 C C . LEU A 1 98 ? 7.105 7.412 -1.033 1.00 92.12 98 LEU A C 1
ATOM 755 O O . LEU A 1 98 ? 6.606 6.326 -1.329 1.00 92.12 98 LEU A O 1
ATOM 759 N N . THR A 1 99 ? 7.875 7.582 0.041 1.00 92.81 99 THR A N 1
ATOM 760 C CA . THR A 1 99 ? 8.248 6.507 0.978 1.00 92.81 99 THR A CA 1
ATOM 761 C C . THR A 1 99 ? 7.381 6.459 2.233 1.00 92.81 99 THR A C 1
ATOM 763 O O . THR A 1 99 ? 7.403 5.452 2.936 1.00 92.81 99 THR A O 1
ATOM 766 N N . SER A 1 100 ? 6.611 7.511 2.517 1.00 94.12 100 SER A N 1
ATOM 767 C CA . SER A 1 100 ? 5.669 7.589 3.635 1.00 94.12 100 SER A CA 1
ATOM 768 C C . SER A 1 100 ? 4.505 8.503 3.269 1.00 94.12 100 SER A C 1
ATOM 770 O O . SER A 1 100 ? 4.707 9.517 2.599 1.00 94.12 100 SER A O 1
ATOM 772 N N . SER A 1 101 ? 3.290 8.132 3.662 1.00 96.44 101 SER A N 1
ATOM 773 C CA . SER A 1 101 ? 2.095 8.949 3.449 1.00 96.44 101 SER A CA 1
ATOM 774 C C . SER A 1 101 ? 0.966 8.557 4.402 1.00 96.44 101 SER A C 1
ATOM 776 O O . SER A 1 101 ? 0.971 7.469 4.980 1.00 96.44 101 SER A O 1
ATOM 778 N N . GLN A 1 102 ? -0.032 9.430 4.528 1.00 96.19 102 GLN A N 1
ATOM 779 C CA . GLN A 1 102 ? -1.269 9.142 5.255 1.00 96.19 102 GLN A CA 1
ATOM 780 C C . GLN A 1 102 ? -2.257 8.352 4.382 1.00 96.19 102 GLN A C 1
ATOM 782 O O . GLN A 1 102 ? -2.350 8.626 3.175 1.00 96.19 102 GLN A O 1
ATOM 787 N N . PRO A 1 103 ? -3.018 7.404 4.962 1.00 95.44 103 PRO A N 1
ATOM 788 C CA . PRO A 1 103 ? -4.018 6.649 4.227 1.00 95.44 103 PRO A CA 1
ATOM 789 C C . PRO A 1 103 ? -5.213 7.541 3.888 1.00 95.44 103 PRO A C 1
ATOM 791 O O . PRO A 1 103 ? -5.569 8.465 4.622 1.00 95.44 103 PRO A O 1
ATOM 794 N N . THR A 1 104 ? -5.904 7.216 2.799 1.00 95.50 104 THR A N 1
ATOM 795 C CA . THR A 1 104 ? -7.208 7.832 2.512 1.00 95.50 104 THR A CA 1
ATOM 796 C C . THR A 1 104 ? -8.238 7.448 3.581 1.00 95.50 104 THR A C 1
ATOM 798 O O . THR A 1 104 ? -8.169 6.374 4.184 1.00 95.50 104 THR A O 1
ATOM 801 N N . SER A 1 105 ? -9.260 8.284 3.796 1.00 93.25 105 SER A N 1
ATOM 802 C CA . SER A 1 105 ? -10.308 8.007 4.794 1.00 93.25 105 SER A CA 1
ATOM 803 C C . SER A 1 105 ? -11.104 6.727 4.513 1.00 93.25 105 SER A C 1
ATOM 805 O O . SER A 1 105 ? -11.665 6.130 5.430 1.00 93.25 105 SER A O 1
ATOM 807 N N . SER A 1 106 ? -11.206 6.291 3.254 1.00 94.81 106 SER A N 1
ATOM 808 C CA . SER A 1 106 ? -11.786 4.989 2.901 1.00 94.81 106 SER A CA 1
ATOM 809 C C . SER A 1 106 ? -10.851 3.841 3.282 1.00 94.81 106 SER A C 1
ATOM 811 O O . SER A 1 106 ? -11.300 2.909 3.948 1.00 94.81 106 SER A O 1
ATOM 813 N N . ALA A 1 107 ? -9.565 3.930 2.931 1.00 94.50 107 ALA A N 1
ATOM 814 C CA . ALA A 1 107 ? -8.575 2.903 3.241 1.00 94.50 107 ALA A CA 1
ATOM 815 C C . ALA A 1 107 ? -8.393 2.710 4.753 1.00 94.50 107 ALA A C 1
ATOM 817 O O . ALA A 1 107 ? -8.369 1.573 5.216 1.00 94.50 107 ALA A O 1
ATOM 818 N N . ALA A 1 108 ? -8.341 3.796 5.533 1.00 93.81 108 ALA A N 1
ATOM 819 C CA . ALA A 1 108 ? -8.251 3.723 6.993 1.00 93.81 108 ALA A CA 1
ATOM 820 C C . ALA A 1 108 ? -9.453 2.980 7.606 1.00 93.81 108 ALA A C 1
ATO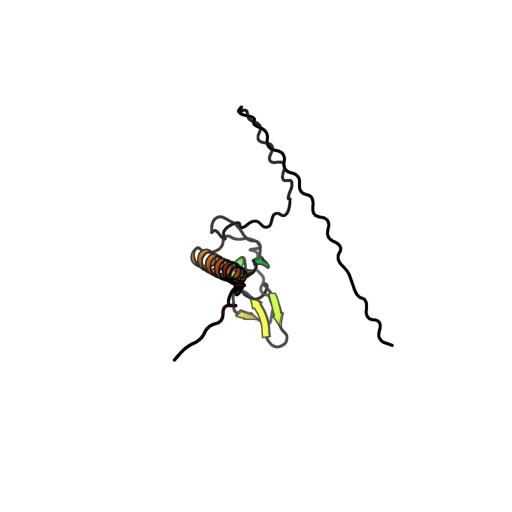M 822 O O . ALA A 1 108 ? -9.281 2.061 8.404 1.00 93.81 108 ALA A O 1
ATOM 823 N N . ARG A 1 109 ? -10.681 3.300 7.168 1.00 93.25 109 ARG A N 1
ATOM 824 C CA . ARG A 1 109 ? -11.905 2.622 7.638 1.00 93.25 109 ARG A CA 1
ATOM 825 C C . ARG A 1 109 ? -11.934 1.137 7.274 1.00 93.25 109 ARG A C 1
ATOM 827 O O . ARG A 1 109 ? -12.295 0.309 8.110 1.00 93.25 109 ARG A O 1
ATOM 834 N N . GLN A 1 110 ? -11.562 0.795 6.041 1.00 92.81 110 GLN A N 1
ATOM 835 C CA . GLN A 1 110 ? -11.499 -0.598 5.590 1.00 92.81 110 GLN A CA 1
ATOM 836 C C . GLN A 1 110 ? -10.462 -1.393 6.387 1.00 92.81 110 GLN A C 1
ATOM 838 O O . GLN A 1 110 ? -10.764 -2.478 6.879 1.00 92.81 110 GLN A O 1
ATOM 843 N N . ALA A 1 111 ? -9.275 -0.820 6.578 1.00 93.25 111 ALA A N 1
ATOM 844 C CA . ALA A 1 111 ? -8.202 -1.425 7.349 1.00 93.25 111 ALA A CA 1
ATOM 845 C C . ALA A 1 111 ? -8.602 -1.649 8.812 1.00 93.25 111 ALA A C 1
ATOM 847 O O . ALA A 1 111 ? -8.432 -2.746 9.340 1.00 93.25 111 ALA A O 1
ATOM 848 N N . GLN A 1 112 ? -9.219 -0.650 9.448 1.00 91.75 112 GLN A N 1
ATOM 849 C CA . GLN A 1 112 ? -9.706 -0.787 10.817 1.00 91.75 112 GLN A CA 1
ATOM 850 C C . GLN A 1 112 ? -10.762 -1.895 10.930 1.00 91.75 112 GLN A C 1
ATOM 852 O O . GLN A 1 112 ? -10.698 -2.718 11.840 1.00 91.75 112 GLN A O 1
ATOM 857 N N . THR A 1 113 ? -11.686 -1.976 9.967 1.00 90.56 113 THR A N 1
ATOM 858 C CA . THR A 1 113 ? -12.714 -3.029 9.928 1.00 90.56 113 THR A CA 1
ATOM 859 C C . THR A 1 113 ? -12.089 -4.423 9.801 1.00 90.56 113 THR A C 1
ATOM 861 O O . THR A 1 113 ? -12.443 -5.330 10.555 1.00 90.56 113 THR A O 1
ATOM 864 N N . ALA A 1 114 ? -11.129 -4.598 8.887 1.00 89.81 114 ALA A N 1
ATOM 865 C CA . ALA A 1 114 ? -10.442 -5.873 8.674 1.00 89.81 114 ALA A CA 1
ATOM 866 C C . ALA A 1 114 ? -9.624 -6.308 9.905 1.00 89.81 114 ALA A C 1
ATOM 868 O O . ALA A 1 114 ? -9.639 -7.480 10.304 1.00 89.81 114 ALA A O 1
ATOM 869 N N . ARG A 1 115 ? -8.979 -5.349 10.577 1.00 87.25 115 ARG A N 1
ATOM 870 C CA . ARG A 1 115 ? -8.258 -5.592 11.829 1.00 87.25 115 ARG A CA 1
ATOM 871 C C . ARG A 1 115 ? -9.202 -6.046 12.944 1.00 87.25 115 ARG A C 1
ATOM 873 O O . ARG A 1 115 ? -8.942 -7.065 13.582 1.00 87.25 115 ARG A O 1
ATOM 880 N N . SER A 1 116 ? -10.318 -5.344 13.148 1.00 87.38 116 SER A N 1
ATOM 881 C CA . SER A 1 116 ? -11.322 -5.707 14.158 1.00 87.38 116 SER A CA 1
ATOM 882 C C . SER A 1 116 ? -11.934 -7.089 13.909 1.00 87.38 116 SER A C 1
ATOM 884 O O . SER A 1 116 ? -12.127 -7.848 14.861 1.00 87.38 116 SER A O 1
ATOM 886 N N . ALA A 1 117 ? -12.177 -7.458 12.646 1.00 83.50 117 ALA A N 1
ATOM 887 C CA . ALA A 1 117 ? -12.654 -8.794 12.288 1.00 83.50 117 ALA A CA 1
ATOM 888 C C . ALA A 1 117 ? -11.663 -9.886 12.732 1.00 83.50 117 ALA A C 1
ATOM 890 O O . ALA A 1 117 ? -12.061 -10.864 13.369 1.00 83.50 117 ALA A O 1
ATOM 891 N N . THR A 1 118 ? -10.365 -9.673 12.499 1.00 78.25 118 THR A N 1
ATOM 892 C CA . THR A 1 118 ? -9.306 -10.603 12.923 1.00 78.25 118 THR A CA 1
ATOM 893 C C . THR A 1 118 ? -9.262 -10.741 14.449 1.00 78.25 118 THR A C 1
ATOM 895 O O . THR A 1 118 ? -9.285 -11.860 14.963 1.00 78.25 118 THR A O 1
ATOM 898 N N . SER A 1 119 ? -9.305 -9.630 15.191 1.00 71.12 119 SER A N 1
ATOM 899 C CA . SER A 1 119 ? -9.306 -9.655 16.663 1.00 71.12 119 SER A CA 1
ATOM 900 C C . SER A 1 119 ? -10.541 -10.349 17.256 1.00 71.12 119 SER A C 1
ATOM 902 O O . SER A 1 119 ? -10.432 -11.042 18.268 1.00 71.12 119 SER A O 1
ATOM 904 N N . SER A 1 120 ? -11.713 -10.218 16.626 1.00 60.91 120 SER A N 1
ATOM 905 C CA . SER A 1 120 ? -12.953 -10.865 17.088 1.00 60.91 120 SER A CA 1
ATOM 906 C C . SER A 1 120 ? -12.957 -12.389 16.887 1.00 60.91 120 SER A C 1
ATOM 908 O O . SER A 1 120 ? -13.475 -13.127 17.729 1.00 60.91 120 SER A O 1
ATOM 910 N N . SER A 1 121 ? -12.297 -12.877 15.828 1.00 57.44 121 SER A N 1
ATOM 911 C CA . SER A 1 121 ? -12.175 -14.314 15.535 1.00 57.44 121 SER A CA 1
ATOM 912 C C . SER A 1 121 ? -11.303 -15.075 16.546 1.00 57.44 121 SER A C 1
ATOM 914 O O . SER A 1 121 ? -11.459 -16.281 16.708 1.00 57.44 121 SER A O 1
ATOM 916 N N . GLY A 1 122 ? -10.436 -14.372 17.287 1.00 52.59 122 GLY A N 1
ATOM 917 C CA . GLY A 1 122 ? -9.631 -14.950 18.370 1.00 52.59 122 GLY A CA 1
ATOM 918 C C . GLY A 1 122 ? -10.357 -15.061 19.717 1.00 52.59 122 GLY A C 1
ATOM 919 O O . GLY A 1 122 ? -9.950 -15.853 20.562 1.00 52.59 122 GLY A O 1
ATOM 920 N N . HIS A 1 123 ? -11.446 -14.310 19.925 1.00 49.34 123 HIS A N 1
ATOM 921 C CA . HIS A 1 123 ? -12.158 -14.234 21.214 1.00 49.34 123 HIS A CA 1
ATOM 922 C C . HIS A 1 123 ? -13.428 -15.095 21.281 1.00 49.34 123 HIS A C 1
ATOM 924 O O . HIS A 1 123 ? -14.073 -15.173 22.322 1.00 49.34 123 HIS A O 1
ATOM 930 N N . SER A 1 124 ? -13.771 -15.793 20.199 1.00 49.31 124 SER A N 1
ATOM 931 C CA . SER A 1 124 ? -14.894 -16.738 20.135 1.00 49.31 124 SER A CA 1
ATOM 932 C C . SER A 1 124 ? -14.434 -18.196 20.244 1.00 49.31 124 SER A C 1
ATOM 934 O O . SER A 1 124 ? -15.063 -19.109 19.729 1.00 49.31 124 SER A O 1
ATOM 936 N N . SER A 1 125 ? -13.382 -18.447 21.028 1.00 47.03 125 SER A N 1
ATOM 937 C CA . SER A 1 125 ? -13.275 -19.709 21.770 1.00 47.03 125 SER A CA 1
ATOM 938 C C . SER A 1 125 ? -14.036 -19.557 23.086 1.00 47.03 125 SER A C 1
ATOM 940 O O . SER A 1 125 ? -13.467 -19.680 24.170 1.00 47.03 125 SER A O 1
ATOM 942 N N . ALA A 1 126 ? -15.338 -19.264 23.004 1.00 54.84 126 ALA A N 1
ATOM 943 C CA . ALA A 1 126 ? -16.239 -19.623 24.084 1.00 54.84 126 ALA A CA 1
ATOM 944 C C . ALA A 1 126 ? -16.213 -21.148 24.122 1.00 54.84 126 ALA A C 1
ATOM 946 O O . ALA A 1 126 ? -16.919 -21.834 23.390 1.00 54.84 126 ALA A O 1
ATOM 947 N N . ILE A 1 127 ? -15.282 -21.664 24.917 1.00 53.94 127 ILE A N 1
ATOM 948 C CA . ILE A 1 127 ? -15.219 -23.051 25.313 1.00 53.94 127 ILE A CA 1
ATOM 949 C C . ILE A 1 127 ? -16.645 -23.391 25.738 1.00 53.94 127 ILE A C 1
ATOM 951 O O . ILE A 1 127 ? -17.123 -22.866 26.747 1.00 53.94 127 ILE A O 1
ATOM 955 N N . SER A 1 128 ? -17.334 -24.259 24.999 1.00 51.06 128 SER A N 1
ATOM 956 C CA . SER A 1 128 ? -18.438 -25.011 25.576 1.00 51.06 128 SER A CA 1
ATOM 957 C C . SER A 1 128 ? -17.816 -25.915 26.637 1.00 51.06 128 SER A C 1
ATOM 959 O O . SER A 1 128 ? -17.548 -27.090 26.412 1.00 51.06 128 SER A O 1
ATOM 961 N N . ARG A 1 129 ? -17.512 -25.335 27.805 1.00 54.69 129 ARG A N 1
ATOM 962 C CA . ARG A 1 129 ? -17.311 -26.061 29.051 1.00 54.69 129 ARG A CA 1
ATOM 963 C C . ARG A 1 129 ? -18.691 -26.597 29.387 1.00 54.69 129 ARG A C 1
ATOM 965 O O . ARG A 1 129 ? -19.438 -25.966 30.126 1.00 54.69 129 ARG A O 1
ATOM 972 N N . GLY A 1 130 ? -19.055 -27.703 28.737 1.00 49.56 130 GLY A N 1
ATOM 973 C CA . GLY A 1 130 ? -20.196 -28.518 29.118 1.00 49.56 130 GLY A CA 1
ATOM 974 C C . GLY A 1 130 ? -20.022 -28.829 30.593 1.00 49.56 130 GLY A C 1
ATOM 975 O O . GLY A 1 130 ? -19.088 -29.534 30.976 1.00 49.56 130 GLY A O 1
ATOM 976 N N . GLY A 1 131 ? -20.833 -28.162 31.407 1.00 51.81 131 GLY A N 1
ATOM 977 C CA . GLY A 1 131 ? -20.783 -28.255 32.849 1.00 51.81 131 GLY A CA 1
ATOM 978 C C . GLY A 1 131 ? -20.958 -29.696 33.302 1.00 51.81 131 GLY A C 1
ATOM 979 O O . GLY A 1 131 ? -21.725 -30.472 32.734 1.00 51.81 131 GLY A O 1
ATOM 980 N N . PHE A 1 132 ? -20.229 -30.032 34.356 1.00 56.22 132 PHE A N 1
ATOM 981 C CA . PHE A 1 132 ? -20.513 -31.167 35.213 1.00 56.22 132 PHE A CA 1
ATOM 982 C C . PHE A 1 132 ? -21.955 -31.079 35.735 1.00 56.22 132 PHE A C 1
ATOM 984 O O . PHE A 1 132 ? -22.382 -30.006 36.156 1.00 56.22 132 PHE A O 1
ATOM 991 N N . GLY A 1 133 ? -22.658 -32.212 35.789 1.00 50.81 133 GLY A N 1
ATOM 992 C CA . GLY A 1 133 ? -23.846 -32.359 36.638 1.00 50.81 133 GLY A CA 1
ATOM 993 C C . GLY A 1 133 ? -25.092 -32.855 35.915 1.00 50.81 133 GLY A C 1
ATOM 994 O O . GLY A 1 133 ? -26.043 -32.109 35.733 1.00 50.81 133 GLY A O 1
ATOM 995 N N . GLY A 1 134 ? -25.104 -34.138 35.558 1.00 50.91 134 GLY A N 1
ATOM 996 C CA . GLY A 1 134 ? -26.293 -34.833 35.070 1.00 50.91 134 GLY A CA 1
ATOM 997 C C . GLY A 1 134 ? -26.364 -36.270 35.579 1.00 50.91 134 GLY A C 1
ATOM 998 O O . GLY A 1 134 ? -26.670 -37.169 34.809 1.00 50.91 134 GLY A O 1
ATOM 999 N N . SER A 1 135 ? -26.029 -36.503 36.850 1.00 50.91 135 SER A N 1
ATOM 1000 C CA . SER A 1 135 ? -26.277 -37.784 37.518 1.00 50.91 135 SER A CA 1
ATOM 1001 C C . SER A 1 135 ? -27.439 -37.597 38.486 1.00 50.91 135 SER A C 1
ATOM 1003 O O . SER A 1 135 ? -27.239 -37.003 39.541 1.00 50.91 135 SER A O 1
ATOM 1005 N N . SER A 1 136 ? -28.635 -38.083 38.144 1.00 46.38 136 SER A N 1
ATOM 1006 C CA . SER A 1 136 ? -29.637 -38.578 39.101 1.00 46.38 136 SER A CA 1
ATOM 1007 C C . SER A 1 136 ? -30.731 -39.382 38.389 1.00 46.38 136 SER A C 1
ATOM 1009 O O . SER A 1 136 ? -31.122 -39.118 37.260 1.00 46.38 136 SER A O 1
ATOM 1011 N N . HIS A 1 137 ? -31.140 -40.406 39.115 1.00 54.38 137 HIS A N 1
ATOM 1012 C CA . HIS A 1 137 ? -31.933 -41.608 38.864 1.00 54.38 137 HIS A CA 1
ATOM 1013 C C . HIS A 1 137 ? -33.447 -41.420 39.112 1.00 54.38 137 HIS A C 1
ATOM 1015 O O . HIS A 1 137 ? -33.861 -40.391 39.640 1.00 54.38 137 HIS A O 1
ATOM 1021 N N . SER A 1 138 ? -34.202 -42.516 38.918 1.00 52.59 138 SER A N 1
ATOM 1022 C CA . SER A 1 138 ? -35.626 -42.799 39.248 1.00 52.59 138 SER A CA 1
ATOM 1023 C C . SER A 1 138 ? -36.616 -42.445 38.128 1.00 52.59 138 SER A C 1
ATOM 1025 O O . SER A 1 138 ? -36.502 -41.385 37.537 1.00 52.59 138 SER A O 1
ATOM 1027 N N . GLY A 1 139 ? -37.575 -43.272 37.702 1.00 48.91 139 GLY A N 1
ATOM 1028 C CA . GLY A 1 139 ? -38.181 -44.483 38.258 1.00 48.91 139 GLY A CA 1
ATOM 1029 C C . GLY A 1 139 ? -39.710 -44.314 38.233 1.00 48.91 139 GLY A C 1
ATOM 1030 O O . GLY A 1 139 ? -40.201 -43.379 38.852 1.00 48.91 139 GLY A O 1
ATOM 1031 N N . GLY A 1 140 ? -40.445 -45.213 37.563 1.00 49.50 140 GLY A N 1
ATOM 1032 C CA . GLY A 1 140 ? -41.899 -45.388 37.732 1.00 49.50 140 GLY A CA 1
ATOM 1033 C C . GLY A 1 140 ? -42.783 -44.984 36.543 1.00 49.50 140 GLY A C 1
ATOM 1034 O O . GLY A 1 140 ? -42.775 -43.828 36.127 1.00 49.50 140 GLY A O 1
ATOM 1035 N N . GLY A 1 141 ? -43.572 -45.949 36.054 1.00 38.41 141 GLY A N 1
ATOM 1036 C CA . GLY A 1 141 ? -44.614 -45.803 35.033 1.00 38.41 141 GLY A CA 1
ATOM 1037 C C . GLY A 1 141 ? -44.839 -47.093 34.268 1.00 38.41 141 GLY A C 1
ATOM 1038 O O . GLY A 1 141 ? -44.307 -47.174 33.143 1.00 38.41 141 GLY A O 1
#

Radius of gyration: 25.65 Å; chains: 1; bounding box: 64×66×62 Å

Sequence (141 aa):
MKRSTTIRLVLSGALAGSALTGCGPEETTTTASTQAVSQDVDAITTSESYTNNHHVQGVGYYHAPYHSWWPHPYNYYLPGRGYYHGGNWSDQPHSSGLTSSQPTSSAARQAQTARSATSSSGHSSAISRGGFGGSSHSGGG